Protein AF-A0AAG1F8X7-F1 (afdb_monomer_lite)

Structure (mmCIF, N/CA/C/O backbone):
data_AF-A0AAG1F8X7-F1
#
_entry.id   AF-A0AAG1F8X7-F1
#
loop_
_atom_site.group_PDB
_atom_site.id
_atom_site.type_symbol
_atom_site.label_atom_id
_atom_site.label_alt_id
_atom_site.label_comp_id
_atom_site.label_asym_id
_atom_site.label_entity_id
_atom_site.label_seq_id
_atom_site.pdbx_PDB_ins_code
_atom_site.Cartn_x
_atom_site.Cartn_y
_atom_site.Cartn_z
_atom_site.occupancy
_atom_site.B_iso_or_equiv
_atom_site.auth_seq_id
_atom_site.auth_comp_id
_atom_site.auth_asym_id
_atom_site.auth_atom_id
_atom_site.pdbx_PDB_model_num
ATOM 1 N N . MET A 1 1 ? 0.728 -11.948 14.985 1.00 89.19 1 MET A N 1
ATOM 2 C CA . MET A 1 1 ? 0.454 -11.426 13.627 1.00 89.19 1 MET A CA 1
ATOM 3 C C . MET A 1 1 ? 0.170 -9.924 13.628 1.00 89.19 1 MET A C 1
ATOM 5 O O . MET A 1 1 ? 0.960 -9.208 13.042 1.00 89.19 1 MET A O 1
ATOM 9 N N . PHE A 1 2 ? -0.853 -9.421 14.340 1.00 93.50 2 PHE A N 1
ATOM 10 C CA . PHE A 1 2 ? -1.088 -7.966 14.462 1.00 93.50 2 PHE A CA 1
ATOM 11 C C . PHE A 1 2 ? 0.123 -7.192 15.006 1.00 93.50 2 PHE A C 1
ATOM 13 O O . PHE A 1 2 ? 0.548 -6.217 14.398 1.00 93.50 2 PHE A O 1
ATOM 20 N N . LYS A 1 3 ? 0.711 -7.665 16.116 1.00 95.75 3 LYS A N 1
ATOM 21 C CA . LYS A 1 3 ? 1.932 -7.086 16.702 1.00 95.75 3 LYS A CA 1
ATOM 22 C C . LYS A 1 3 ? 3.061 -6.978 15.666 1.00 95.75 3 LYS A C 1
ATOM 24 O O . LYS A 1 3 ? 3.574 -5.893 15.450 1.00 95.75 3 LYS A O 1
ATOM 29 N N . HIS A 1 4 ? 3.336 -8.075 14.960 1.00 94.25 4 HIS A N 1
ATOM 30 C CA . HIS A 1 4 ? 4.349 -8.125 13.907 1.00 94.25 4 HIS A CA 1
ATOM 31 C C . HIS A 1 4 ? 4.062 -7.128 12.773 1.00 94.25 4 HIS A C 1
ATOM 33 O O . HIS A 1 4 ? 4.943 -6.361 12.416 1.00 94.25 4 HIS A O 1
ATOM 39 N N . PHE A 1 5 ? 2.821 -7.052 12.277 1.00 96.62 5 PHE A N 1
ATOM 40 C CA . PHE A 1 5 ? 2.434 -6.044 11.282 1.00 96.62 5 PHE A CA 1
ATOM 41 C C . PHE A 1 5 ? 2.671 -4.613 11.781 1.00 96.62 5 PHE A C 1
ATOM 43 O O . PHE A 1 5 ? 3.231 -3.800 11.059 1.00 96.62 5 PHE A O 1
ATOM 50 N N . LYS A 1 6 ? 2.267 -4.306 13.022 1.00 96.50 6 LYS A N 1
ATOM 51 C CA . LYS A 1 6 ? 2.444 -2.978 13.627 1.00 96.50 6 LYS A CA 1
ATOM 52 C C . LYS A 1 6 ? 3.923 -2.603 13.767 1.00 96.50 6 LYS A C 1
ATOM 54 O O . LYS A 1 6 ? 4.262 -1.445 13.545 1.00 96.50 6 LYS A O 1
ATOM 59 N N . GLU A 1 7 ? 4.758 -3.560 14.163 1.00 97.44 7 GLU A N 1
ATOM 60 C CA . GLU A 1 7 ? 6.195 -3.370 14.386 1.00 97.44 7 GLU A CA 1
ATOM 61 C C . GLU A 1 7 ? 6.990 -3.278 13.080 1.00 97.44 7 GLU A C 1
ATOM 63 O O . GLU A 1 7 ? 7.977 -2.561 13.061 1.00 97.44 7 GLU A O 1
ATOM 68 N N . ASN A 1 8 ? 6.535 -3.922 11.996 1.00 97.69 8 ASN A N 1
ATOM 69 C CA . ASN A 1 8 ? 7.281 -4.019 10.732 1.00 97.69 8 ASN A CA 1
ATOM 70 C C . ASN A 1 8 ? 6.754 -3.082 9.627 1.00 97.69 8 ASN A C 1
ATOM 72 O O . ASN A 1 8 ? 6.958 -3.320 8.438 1.00 97.69 8 ASN A O 1
ATOM 76 N N . LYS A 1 9 ? 5.990 -2.036 9.972 1.00 98.00 9 LYS A N 1
ATOM 77 C CA . LYS A 1 9 ? 5.415 -1.136 8.952 1.00 98.00 9 LYS A CA 1
ATOM 78 C C . LYS A 1 9 ? 6.476 -0.379 8.163 1.00 98.00 9 LYS A C 1
ATOM 80 O O . LYS A 1 9 ? 6.211 -0.044 7.016 1.00 98.00 9 LYS A O 1
ATOM 85 N N . VAL A 1 10 ? 7.615 -0.060 8.777 1.00 98.25 10 VAL A N 1
ATOM 86 C CA . VAL A 1 10 ? 8.701 0.669 8.106 1.00 98.25 10 VAL A CA 1
ATOM 87 C C . VAL A 1 10 ? 9.325 -0.221 7.037 1.00 98.25 10 VAL A C 1
ATOM 89 O O . VAL A 1 10 ? 9.473 0.209 5.901 1.00 98.25 10 VAL A O 1
ATOM 92 N N . GLU A 1 11 ? 9.584 -1.477 7.377 1.00 98.38 11 GLU A N 1
ATOM 93 C CA . GLU A 1 11 ? 10.149 -2.508 6.515 1.00 98.38 11 GLU A CA 1
ATOM 94 C C . GLU A 1 11 ? 9.199 -2.803 5.347 1.00 98.38 11 GLU A C 1
ATOM 96 O O . GLU A 1 11 ? 9.590 -2.704 4.184 1.00 98.38 11 GLU A O 1
ATOM 101 N N . ILE A 1 12 ? 7.911 -3.028 5.643 1.00 98.44 12 ILE A N 1
ATOM 102 C CA . ILE A 1 12 ? 6.872 -3.212 4.616 1.00 98.44 12 ILE A CA 1
ATOM 103 C C . ILE A 1 12 ? 6.793 -1.981 3.703 1.00 98.44 12 ILE A C 1
ATOM 105 O O . ILE A 1 12 ? 6.689 -2.118 2.485 1.00 98.44 12 ILE A O 1
ATOM 109 N N . ALA A 1 13 ? 6.834 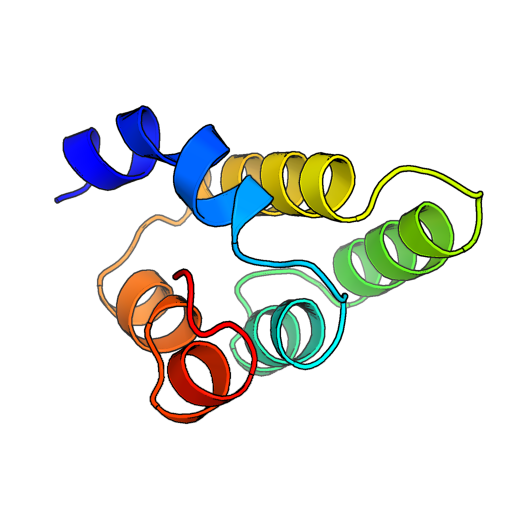-0.772 4.269 1.00 98.44 13 ALA A N 1
ATOM 110 C CA . ALA A 1 13 ? 6.760 0.455 3.489 1.00 98.44 13 ALA A CA 1
ATOM 111 C C . ALA A 1 13 ? 7.986 0.659 2.593 1.00 98.44 13 ALA A C 1
ATOM 113 O O . ALA A 1 13 ? 7.825 1.058 1.443 1.00 98.44 13 ALA A O 1
ATOM 114 N N . SER A 1 14 ? 9.185 0.338 3.086 1.00 98.12 14 SER A N 1
ATOM 115 C CA . SER A 1 14 ? 10.423 0.435 2.308 1.00 98.12 14 SER A CA 1
ATOM 116 C C . SER A 1 14 ? 10.478 -0.540 1.132 1.00 98.12 14 SER A C 1
ATOM 118 O O . SER A 1 14 ? 11.075 -0.216 0.110 1.00 98.12 14 SER A O 1
ATOM 120 N N . ALA A 1 15 ? 9.815 -1.696 1.234 1.00 98.50 15 ALA A N 1
ATOM 121 C CA . ALA A 1 15 ? 9.759 -2.673 0.150 1.00 98.50 15 ALA A CA 1
ATOM 122 C C . ALA A 1 15 ? 8.822 -2.248 -1.002 1.00 98.50 15 ALA A C 1
ATOM 124 O O . ALA A 1 15 ? 8.996 -2.656 -2.153 1.00 98.50 15 ALA A O 1
ATOM 125 N N . ILE A 1 16 ? 7.818 -1.411 -0.723 1.00 98.25 16 ILE A N 1
ATOM 126 C CA . ILE A 1 16 ? 6.812 -0.982 -1.703 1.00 98.25 16 ILE A CA 1
ATOM 127 C C . ILE A 1 16 ? 7.274 0.318 -2.370 1.00 98.25 16 ILE A C 1
ATOM 129 O O . ILE A 1 16 ? 6.921 1.427 -1.979 1.00 98.25 16 ILE A O 1
ATOM 133 N N . THR A 1 17 ? 8.049 0.168 -3.440 1.00 95.81 17 THR A N 1
ATOM 134 C CA . THR A 1 17 ? 8.742 1.278 -4.123 1.00 95.81 17 THR A CA 1
ATOM 135 C C . THR A 1 17 ? 7.909 2.018 -5.175 1.00 95.81 17 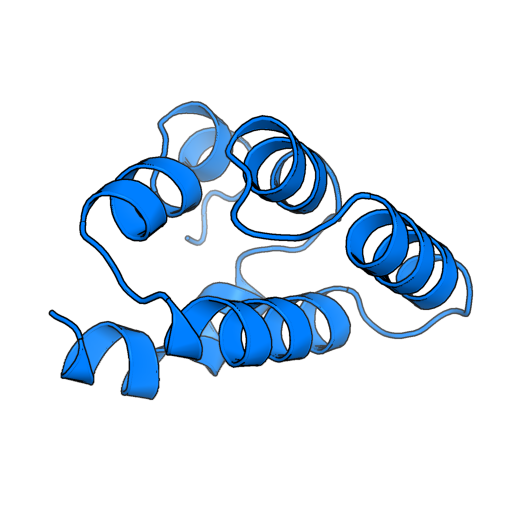THR A C 1
ATOM 137 O O . THR A 1 17 ? 8.354 3.013 -5.741 1.00 95.81 17 THR A O 1
ATOM 140 N N . LYS A 1 18 ? 6.691 1.549 -5.474 1.00 96.75 18 LYS A N 1
ATOM 141 C CA . LYS A 1 18 ? 5.796 2.154 -6.478 1.00 96.75 18 LYS A CA 1
ATOM 142 C C . LYS A 1 18 ? 4.321 2.021 -6.083 1.00 96.75 18 LYS A C 1
ATOM 144 O O . LYS A 1 18 ? 3.944 0.979 -5.540 1.00 96.75 18 LYS A O 1
ATOM 149 N N . PRO A 1 19 ? 3.458 3.008 -6.408 1.00 96.94 19 PRO A N 1
ATOM 150 C CA . PRO A 1 19 ? 2.050 2.990 -5.998 1.00 96.94 19 PRO A CA 1
ATOM 151 C C . PRO A 1 19 ? 1.235 1.825 -6.573 1.00 96.94 19 PRO A C 1
ATOM 153 O O . PRO A 1 19 ? 0.391 1.263 -5.877 1.00 96.94 19 PRO A O 1
ATOM 156 N N . PHE A 1 20 ? 1.481 1.451 -7.833 1.00 97.81 20 PHE A N 1
ATOM 157 C CA . PHE A 1 20 ? 0.864 0.281 -8.461 1.00 97.81 20 PHE A CA 1
ATOM 158 C C . PHE A 1 20 ? 1.754 -0.958 -8.281 1.00 97.81 20 PHE A C 1
ATOM 160 O O . PHE A 1 20 ? 2.945 -0.884 -8.602 1.00 97.81 20 PHE A O 1
ATOM 167 N N . PRO A 1 21 ? 1.204 -2.119 -7.873 1.00 98.06 21 PRO A N 1
ATOM 168 C CA . PRO A 1 21 ? -0.225 -2.432 -7.673 1.00 98.06 21 PRO A CA 1
ATOM 169 C C . PRO A 1 21 ? -0.818 -2.133 -6.281 1.00 98.06 21 PRO A C 1
ATOM 171 O O . PRO A 1 21 ? -2.011 -2.367 -6.078 1.00 98.06 21 PRO A O 1
ATOM 174 N N . PHE A 1 22 ? -0.024 -1.653 -5.323 1.00 98.56 22 PHE A N 1
ATOM 175 C CA . PHE A 1 22 ? -0.407 -1.564 -3.911 1.00 98.56 22 PHE A CA 1
ATOM 176 C C . PHE A 1 22 ? -1.695 -0.768 -3.633 1.00 98.56 22 PHE A C 1
ATOM 178 O O . PHE A 1 22 ? -2.640 -1.320 -3.065 1.00 98.56 22 PHE A O 1
ATOM 185 N N . LEU A 1 23 ? -1.769 0.503 -4.050 1.00 98.31 23 LEU A N 1
ATOM 186 C CA . LEU A 1 23 ? -2.920 1.366 -3.743 1.00 98.31 23 LEU A CA 1
ATOM 187 C C . LEU A 1 23 ? -4.219 0.841 -4.370 1.00 98.31 23 LEU A C 1
ATOM 189 O O . LEU A 1 23 ? -5.258 0.816 -3.712 1.00 98.31 23 LEU A O 1
ATOM 193 N N . MET A 1 24 ? -4.147 0.377 -5.619 1.00 98.19 24 MET A N 1
ATOM 194 C CA . MET A 1 24 ? -5.293 -0.166 -6.351 1.00 98.19 24 MET A CA 1
ATOM 195 C C . MET A 1 24 ? -5.815 -1.432 -5.676 1.00 98.19 24 MET A C 1
ATOM 197 O O . MET A 1 24 ? -7.014 -1.563 -5.468 1.00 98.19 24 MET A O 1
ATOM 201 N N . SER A 1 25 ? -4.919 -2.319 -5.241 1.00 98.50 25 SER A N 1
ATOM 202 C CA . SER A 1 25 ? -5.316 -3.558 -4.566 1.00 98.50 25 SER A CA 1
ATOM 203 C C . SER A 1 25 ? -5.998 -3.304 -3.220 1.00 98.50 25 SER A C 1
ATOM 205 O O . SER A 1 25 ? -6.877 -4.069 -2.830 1.00 98.50 25 SER A O 1
ATOM 207 N N . LEU A 1 26 ? -5.622 -2.238 -2.503 1.00 98.38 26 LEU A N 1
ATOM 208 C CA . LEU A 1 26 ? -6.296 -1.843 -1.263 1.00 98.38 26 LEU A CA 1
ATOM 209 C C . LEU A 1 26 ? -7.656 -1.188 -1.520 1.00 98.38 26 LEU A C 1
ATOM 211 O O . LEU A 1 26 ? -8.596 -1.457 -0.773 1.00 98.38 26 LEU A O 1
ATOM 215 N N . ARG A 1 27 ? -7.769 -0.357 -2.562 1.00 98.19 27 ARG A N 1
ATOM 216 C CA . ARG A 1 27 ? -9.038 0.251 -2.984 1.00 98.19 27 ARG A CA 1
ATOM 217 C C . ARG A 1 27 ? -10.034 -0.815 -3.442 1.00 98.19 27 ARG A C 1
ATOM 219 O O . ARG A 1 27 ? -11.138 -0.870 -2.924 1.00 98.19 27 ARG A O 1
ATOM 226 N N . ASP A 1 28 ? -9.624 -1.698 -4.350 1.00 98.00 28 ASP A N 1
ATOM 227 C CA . ASP A 1 28 ? -10.485 -2.727 -4.962 1.00 98.00 28 ASP A CA 1
ATOM 228 C C . ASP A 1 28 ? -10.979 -3.782 -3.953 1.00 98.00 28 ASP A C 1
ATOM 230 O O . ASP A 1 28 ? -11.825 -4.617 -4.266 1.00 98.00 28 ASP A O 1
ATOM 234 N N . ARG A 1 29 ? -10.410 -3.784 -2.743 1.00 96.88 29 ARG A N 1
ATOM 235 C CA . ARG A 1 29 ? -10.752 -4.676 -1.628 1.00 96.88 29 ARG A CA 1
ATOM 236 C C . ARG A 1 29 ? -11.342 -3.914 -0.435 1.00 96.88 29 ARG A C 1
ATOM 238 O O . ARG A 1 29 ? -11.366 -4.460 0.665 1.00 96.88 29 ARG A O 1
ATOM 245 N N . ASP A 1 30 ? -11.755 -2.662 -0.634 1.00 96.62 30 ASP A N 1
ATOM 246 C CA . ASP A 1 30 ? -12.409 -1.792 0.355 1.00 96.62 30 ASP A CA 1
ATOM 247 C C . ASP A 1 30 ? -11.596 -1.518 1.641 1.00 96.62 30 ASP A C 1
ATOM 249 O O . ASP A 1 30 ? -12.132 -1.108 2.682 1.00 96.62 30 ASP A O 1
ATOM 253 N N . PHE A 1 31 ? -10.268 -1.692 1.597 1.00 98.12 31 PHE A N 1
ATOM 254 C CA . PHE A 1 31 ? -9.396 -1.323 2.718 1.00 98.12 31 PHE A CA 1
ATOM 255 C C . PHE A 1 31 ? -9.237 0.193 2.838 1.00 98.12 31 PHE A C 1
ATOM 257 O O . PHE A 1 31 ? -9.184 0.714 3.957 1.00 98.12 31 PHE A O 1
ATOM 264 N N . ILE A 1 32 ? -9.236 0.897 1.705 1.00 97.69 32 ILE A N 1
ATOM 265 C CA . ILE A 1 32 ? -9.259 2.361 1.620 1.00 97.69 32 ILE A CA 1
ATOM 266 C C . ILE A 1 32 ? -10.449 2.810 0.766 1.00 97.69 32 ILE A C 1
ATOM 268 O O . ILE A 1 32 ? -10.823 2.127 -0.181 1.00 97.69 32 ILE A O 1
ATOM 272 N N . SER A 1 33 ? -11.053 3.950 1.109 1.00 97.75 33 SER A N 1
ATOM 273 C CA . SER A 1 33 ? -12.124 4.539 0.299 1.00 97.75 33 SER A CA 1
ATOM 274 C C . SER A 1 33 ? -11.578 5.130 -1.000 1.00 97.75 33 SER A C 1
ATOM 276 O O . SER A 1 33 ? -10.397 5.473 -1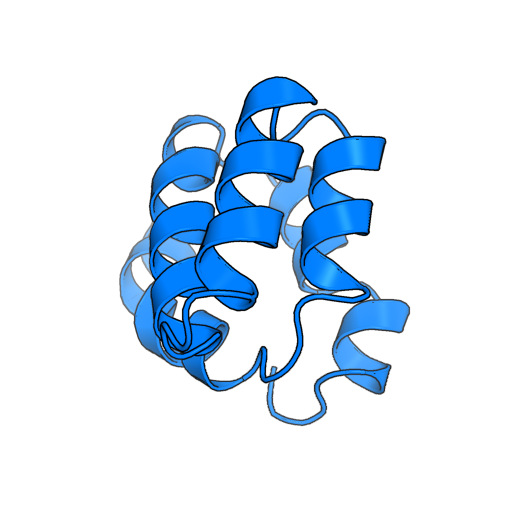.073 1.00 97.75 33 SER A O 1
ATOM 278 N N . GLU A 1 34 ? -12.453 5.340 -1.987 1.00 98.31 34 GLU A N 1
ATOM 279 C CA . GLU A 1 34 ? -12.095 6.030 -3.235 1.00 98.31 34 GLU A CA 1
ATOM 280 C C . GLU A 1 34 ? -11.473 7.406 -2.963 1.00 98.31 34 GLU A C 1
ATOM 282 O O . GLU A 1 34 ? -10.424 7.738 -3.506 1.00 98.31 34 GLU A O 1
ATOM 287 N N . GLN A 1 35 ? -12.049 8.175 -2.035 1.00 98.31 35 GLN A N 1
ATOM 288 C CA . GLN A 1 35 ? -11.487 9.463 -1.629 1.00 98.31 35 GLN A CA 1
ATOM 289 C C . GLN A 1 35 ? -10.047 9.322 -1.109 1.00 98.31 35 GLN A C 1
ATOM 291 O O . GLN A 1 35 ? -9.159 10.048 -1.550 1.00 98.31 35 GLN A O 1
ATOM 296 N N . LYS A 1 36 ? -9.792 8.374 -0.195 1.00 97.88 36 LYS A N 1
ATOM 297 C CA . LYS A 1 36 ? -8.442 8.153 0.346 1.00 97.88 36 LYS A CA 1
ATOM 298 C C . LYS A 1 36 ? -7.472 7.688 -0.730 1.00 97.88 36 LYS A C 1
ATOM 300 O O . LYS A 1 36 ? -6.330 8.130 -0.748 1.00 97.88 36 LYS A O 1
ATOM 305 N N . PHE A 1 37 ? -7.921 6.825 -1.632 1.00 98.31 37 PHE A N 1
ATOM 306 C CA . PHE A 1 37 ? -7.137 6.398 -2.782 1.00 98.31 37 PHE A CA 1
ATOM 307 C C . PHE A 1 37 ? -6.693 7.590 -3.644 1.00 98.31 37 PHE A C 1
ATOM 309 O O . PHE A 1 37 ? -5.504 7.702 -3.941 1.00 98.31 37 PHE A O 1
ATOM 316 N N . GLN A 1 38 ? -7.602 8.510 -3.982 1.00 98.06 38 GLN A N 1
ATOM 317 C CA . GLN A 1 38 ? -7.261 9.716 -4.745 1.00 98.06 38 GLN A CA 1
ATOM 318 C C . GLN A 1 38 ? -6.286 10.623 -3.981 1.00 98.06 38 GLN A C 1
ATOM 320 O O . GLN A 1 38 ? -5.278 11.037 -4.547 1.00 98.06 38 GLN A O 1
ATOM 325 N N . GLU A 1 39 ? -6.512 10.849 -2.682 1.00 98.00 39 GLU A N 1
ATOM 326 C CA . GLU A 1 39 ? -5.588 11.614 -1.829 1.00 98.00 39 GLU A CA 1
ATOM 327 C C . GLU A 1 39 ? -4.167 11.015 -1.840 1.00 98.00 39 GLU A C 1
ATOM 329 O O . GLU A 1 39 ? -3.185 11.739 -2.021 1.00 98.00 39 GLU A O 1
ATOM 334 N N . TYR A 1 40 ? -4.033 9.692 -1.698 1.00 97.94 40 TYR A N 1
ATOM 335 C CA . TYR A 1 40 ? -2.727 9.026 -1.720 1.00 97.94 40 TYR A CA 1
ATOM 336 C C . TYR A 1 40 ? -2.064 9.069 -3.100 1.00 97.94 40 TYR A C 1
ATOM 338 O O . TYR A 1 40 ? -0.853 9.265 -3.183 1.00 97.94 40 TYR A O 1
ATOM 346 N N . GLN A 1 41 ? -2.832 8.936 -4.185 1.00 96.56 41 GLN A N 1
ATOM 347 C CA . GLN A 1 41 ? -2.292 9.081 -5.539 1.00 96.56 41 GLN A CA 1
ATOM 348 C C . GLN A 1 41 ? -1.765 10.493 -5.801 1.00 96.56 41 GLN A C 1
ATOM 350 O O . GLN A 1 41 ? -0.662 10.633 -6.325 1.00 96.56 41 GLN A O 1
ATOM 355 N N . GLU A 1 42 ? -2.513 11.528 -5.418 1.00 97.06 42 GLU A N 1
ATOM 356 C CA . GLU A 1 42 ? -2.055 12.916 -5.536 1.00 97.06 42 GLU A CA 1
ATOM 357 C C . GLU A 1 42 ? -0.822 13.175 -4.662 1.00 97.06 42 GLU A C 1
ATOM 359 O O . GLU A 1 42 ? 0.133 13.812 -5.103 1.00 97.06 42 GLU A O 1
ATOM 364 N N . THR A 1 43 ? -0.770 12.599 -3.459 1.00 97.06 43 THR A N 1
ATOM 365 C CA . THR A 1 43 ? 0.411 12.703 -2.584 1.00 97.06 43 THR A CA 1
ATOM 366 C C . THR A 1 43 ? 1.659 12.110 -3.245 1.00 97.06 43 THR A C 1
ATOM 368 O O . THR A 1 43 ? 2.707 12.754 -3.250 1.00 97.06 43 THR A O 1
ATOM 371 N N . CYS A 1 44 ? 1.547 10.938 -3.881 1.00 94.06 44 CYS A N 1
ATOM 372 C CA . CYS A 1 44 ? 2.647 10.340 -4.644 1.00 94.06 44 CYS A CA 1
ATOM 373 C C . CYS A 1 44 ? 3.099 11.202 -5.839 1.00 94.06 44 CYS A C 1
ATOM 375 O O . CYS A 1 44 ? 4.259 11.120 -6.236 1.00 94.06 44 CYS A O 1
ATOM 377 N N . LYS A 1 45 ? 2.216 12.022 -6.431 1.00 93.38 45 LYS A N 1
ATOM 378 C CA . LYS A 1 45 ? 2.575 12.940 -7.531 1.00 93.38 45 LYS A CA 1
ATOM 379 C C . LYS A 1 45 ? 3.322 14.181 -7.039 1.00 93.38 45 LYS A C 1
ATOM 381 O O . LYS A 1 45 ? 4.184 14.689 -7.748 1.00 93.38 45 LYS A O 1
ATOM 386 N N . ASN A 1 46 ? 3.043 14.634 -5.818 1.00 91.69 46 ASN A N 1
ATOM 387 C CA . ASN A 1 46 ? 3.632 15.832 -5.209 1.00 91.69 46 ASN A CA 1
ATOM 388 C C . ASN A 1 46 ? 5.065 15.624 -4.672 1.00 91.69 46 ASN A C 1
ATOM 390 O O . ASN A 1 46 ? 5.462 16.266 -3.703 1.00 91.69 46 ASN A O 1
ATOM 394 N N . LEU A 1 47 ? 5.846 14.726 -5.286 1.00 86.56 47 LEU A N 1
ATOM 395 C CA . LEU A 1 47 ? 7.236 14.402 -4.922 1.00 86.56 47 LEU A CA 1
ATOM 396 C C . LEU A 1 47 ? 7.433 13.893 -3.482 1.00 86.56 47 LEU A C 1
ATOM 398 O O . LEU A 1 47 ? 8.561 13.850 -2.987 1.00 86.56 47 LEU A O 1
ATOM 402 N N . VAL A 1 48 ? 6.360 13.473 -2.805 1.00 92.62 48 VAL A N 1
ATOM 403 C CA . VAL A 1 48 ? 6.481 12.766 -1.529 1.00 92.62 48 VAL A CA 1
ATOM 404 C C . VAL A 1 48 ? 7.022 11.360 -1.811 1.00 92.62 48 VAL A C 1
ATOM 406 O O . VAL A 1 48 ? 6.469 10.675 -2.675 1.00 92.62 48 VAL A O 1
ATOM 409 N N . PRO A 1 49 ? 8.069 10.901 -1.096 1.00 96.12 49 PRO A N 1
ATOM 410 C CA . PRO A 1 49 ? 8.598 9.555 -1.284 1.00 96.12 49 PRO A CA 1
ATOM 411 C C . PRO A 1 49 ? 7.508 8.495 -1.109 1.00 96.12 49 PRO A C 1
ATOM 413 O O . PRO A 1 49 ? 6.733 8.546 -0.147 1.00 96.12 49 PRO A O 1
ATOM 416 N N . VAL A 1 50 ? 7.437 7.542 -2.040 1.00 96.81 50 VAL A N 1
ATOM 417 C CA . VAL A 1 50 ? 6.357 6.544 -2.104 1.00 96.81 50 VAL A CA 1
ATOM 418 C C . VAL A 1 50 ? 6.287 5.738 -0.813 1.00 96.81 50 VAL A C 1
ATOM 420 O O . VAL A 1 50 ? 5.201 5.533 -0.283 1.00 96.81 50 VAL A O 1
ATOM 423 N N . GLU A 1 51 ? 7.429 5.357 -0.254 1.00 97.12 51 GLU A N 1
ATOM 424 C CA . GLU A 1 51 ? 7.535 4.626 1.003 1.00 97.12 51 GLU A CA 1
ATOM 425 C C . GLU A 1 51 ? 6.917 5.397 2.181 1.00 97.12 51 GLU A C 1
ATOM 427 O O . GLU A 1 51 ? 6.276 4.799 3.045 1.00 97.12 51 GLU A O 1
ATOM 432 N N . ARG A 1 52 ? 7.003 6.737 2.199 1.00 97.56 52 ARG A N 1
ATOM 433 C CA . ARG A 1 52 ? 6.316 7.541 3.225 1.00 97.56 52 ARG A CA 1
ATOM 434 C C . ARG A 1 52 ? 4.805 7.475 3.053 1.00 97.56 52 ARG A C 1
ATOM 436 O O . ARG A 1 52 ? 4.094 7.250 4.029 1.00 97.56 52 ARG A O 1
ATOM 443 N N . VAL A 1 53 ? 4.321 7.593 1.815 1.00 98.12 53 VAL A N 1
ATOM 444 C CA . VAL A 1 53 ? 2.888 7.457 1.515 1.00 98.12 53 VAL A CA 1
ATOM 445 C C . VAL A 1 53 ? 2.393 6.058 1.883 1.00 98.12 53 VAL A C 1
ATOM 447 O O . VAL A 1 53 ? 1.340 5.913 2.502 1.00 98.12 53 VAL A O 1
ATOM 450 N N . VAL A 1 54 ? 3.166 5.017 1.574 1.00 98.44 54 VAL A N 1
ATOM 451 C CA . VAL A 1 54 ? 2.843 3.635 1.941 1.00 98.44 54 VAL A CA 1
ATOM 452 C C . VAL A 1 54 ? 2.785 3.475 3.457 1.00 98.44 54 VAL A C 1
ATOM 454 O O . VAL A 1 54 ? 1.839 2.869 3.956 1.00 98.44 54 VAL A O 1
ATOM 457 N N . TYR A 1 55 ? 3.730 4.036 4.212 1.00 98.44 55 TYR A N 1
ATOM 458 C CA . TYR A 1 55 ? 3.692 3.983 5.674 1.00 98.44 55 TYR A CA 1
ATOM 459 C C . TYR A 1 55 ? 2.413 4.622 6.246 1.00 98.44 55 TYR A C 1
ATOM 461 O O . TYR A 1 55 ? 1.793 4.076 7.172 1.00 98.44 55 TYR A O 1
ATOM 469 N N . ASP A 1 56 ? 1.968 5.739 5.669 1.00 97.88 56 ASP A N 1
ATOM 470 C CA . ASP A 1 56 ? 0.720 6.404 6.053 1.00 97.88 56 ASP A CA 1
ATOM 471 C C . ASP A 1 56 ? -0.512 5.562 5.698 1.00 97.88 56 ASP A C 1
ATOM 473 O O . ASP A 1 56 ? -1.437 5.433 6.510 1.00 97.88 56 ASP A O 1
ATOM 477 N N . VAL A 1 57 ? -0.507 4.916 4.528 1.00 98.38 57 VAL A N 1
ATOM 478 C CA . VAL A 1 57 ? -1.541 3.954 4.119 1.00 98.38 57 VAL A CA 1
ATOM 479 C C . VAL A 1 57 ? -1.591 2.779 5.094 1.00 98.38 57 VAL A C 1
ATOM 481 O O . VAL A 1 57 ? -2.663 2.471 5.615 1.00 98.38 57 VAL A O 1
ATOM 484 N N . LEU A 1 58 ? -0.448 2.159 5.412 1.00 98.44 58 LEU A N 1
ATOM 485 C CA . LEU A 1 58 ? -0.341 1.055 6.373 1.00 98.44 58 LEU A CA 1
ATOM 486 C C . LEU A 1 58 ? -0.869 1.466 7.749 1.00 98.44 58 LEU A C 1
ATOM 488 O O . LEU A 1 58 ? -1.593 0.708 8.395 1.00 98.44 58 LEU A O 1
ATOM 492 N N . SER A 1 59 ? -0.559 2.686 8.186 1.00 98.00 59 SER A N 1
ATOM 493 C CA . SER A 1 59 ? -1.057 3.253 9.441 1.00 98.00 59 SER A CA 1
ATOM 494 C C . SER A 1 59 ? -2.573 3.472 9.430 1.00 98.00 59 SER A C 1
ATOM 496 O O . SER A 1 59 ? -3.227 3.266 10.456 1.00 98.00 59 SER A O 1
ATOM 498 N N . ASN A 1 60 ? -3.151 3.835 8.282 1.00 97.62 60 ASN A N 1
ATOM 499 C CA . ASN A 1 60 ? -4.596 3.943 8.105 1.00 97.62 60 ASN A CA 1
ATOM 500 C C . ASN A 1 60 ? -5.283 2.569 8.176 1.00 97.62 60 ASN A C 1
ATOM 502 O O . ASN A 1 60 ? -6.175 2.372 9.007 1.00 97.62 60 ASN A O 1
ATOM 506 N N . VAL A 1 61 ? -4.826 1.604 7.371 1.00 97.56 61 VAL A N 1
ATOM 507 C CA . VAL A 1 61 ? -5.445 0.270 7.279 1.00 97.56 61 VAL A CA 1
ATOM 508 C C . VAL A 1 61 ? -5.199 -0.594 8.519 1.00 97.56 61 VAL A C 1
ATOM 510 O O . VAL A 1 61 ? -5.993 -1.490 8.796 1.00 97.56 61 VAL A O 1
ATOM 513 N N . GLN A 1 62 ? -4.178 -0.294 9.335 1.00 96.44 62 GLN A N 1
ATOM 514 C 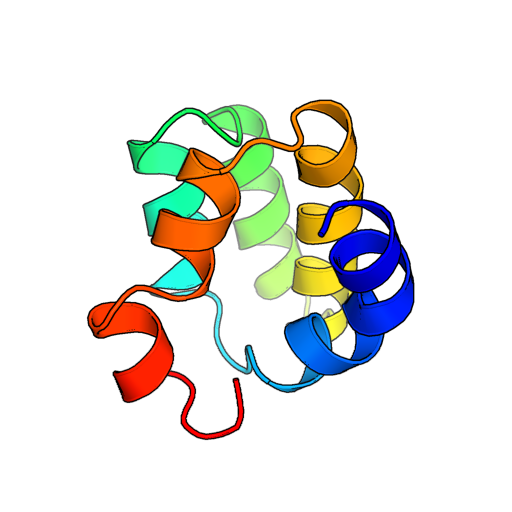CA . GLN A 1 62 ? -3.933 -0.958 10.625 1.00 96.44 62 GLN A CA 1
ATOM 515 C C . GLN A 1 62 ? -5.166 -0.932 11.544 1.00 96.44 62 GLN A C 1
ATOM 517 O O . GLN A 1 62 ? -5.381 -1.868 12.313 1.00 96.44 62 GLN A O 1
ATOM 522 N N . LYS A 1 63 ? -5.992 0.120 11.464 1.00 94.00 63 LYS A N 1
ATOM 523 C CA . LYS A 1 63 ? -7.238 0.248 12.243 1.00 94.00 63 LYS A CA 1
ATOM 524 C C . LYS A 1 63 ? -8.267 -0.831 11.892 1.00 94.00 63 LYS A C 1
ATOM 526 O O . LYS A 1 63 ? -9.098 -1.173 12.723 1.00 94.00 63 LYS A O 1
ATOM 531 N N . LYS A 1 64 ? -8.192 -1.368 10.672 1.00 92.19 64 LYS A N 1
ATOM 532 C CA . LYS A 1 64 ? -9.027 -2.450 10.140 1.00 92.19 64 LYS A CA 1
ATOM 533 C C . LYS A 1 64 ? -8.213 -3.735 9.945 1.00 92.19 64 LYS A C 1
ATOM 535 O O . LYS A 1 64 ? -8.475 -4.497 9.016 1.00 92.19 64 LYS A O 1
ATOM 540 N N . PHE A 1 65 ? -7.183 -3.955 10.767 1.00 96.06 65 PHE A N 1
ATOM 541 C CA . PHE A 1 65 ? -6.296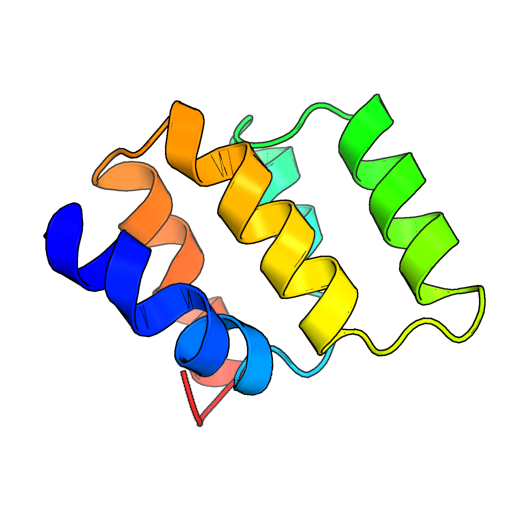 -5.101 10.598 1.00 96.06 65 PHE A CA 1
ATOM 542 C C . PHE A 1 65 ? -7.079 -6.418 10.542 1.00 96.06 65 PHE A C 1
ATOM 544 O O . PHE A 1 65 ? -7.876 -6.732 11.426 1.00 96.06 65 PHE A O 1
ATOM 551 N N . SER A 1 66 ? -6.794 -7.217 9.519 1.00 97.00 66 SER A N 1
ATOM 552 C CA . SER A 1 66 ? -7.413 -8.519 9.307 1.00 97.00 66 SER A CA 1
ATOM 553 C C . SER A 1 66 ? -6.446 -9.457 8.585 1.00 97.00 66 SER A C 1
ATOM 555 O O . SER A 1 66 ? -5.439 -9.034 8.014 1.00 97.00 66 SER A O 1
ATOM 557 N N . ARG A 1 67 ? -6.751 -10.759 8.581 1.00 96.69 67 ARG A N 1
ATOM 558 C CA . ARG A 1 67 ? -5.996 -11.720 7.759 1.00 96.69 67 ARG A CA 1
ATOM 559 C C . ARG A 1 67 ? -6.155 -11.437 6.267 1.00 96.69 67 ARG A C 1
ATOM 561 O O . ARG A 1 67 ? -5.234 -11.715 5.508 1.00 96.69 67 ARG A O 1
ATOM 568 N N . ASP A 1 68 ? -7.287 -10.877 5.852 1.00 97.06 68 ASP A N 1
ATOM 569 C CA . ASP A 1 68 ? -7.519 -10.546 4.448 1.00 97.06 68 ASP A CA 1
ATOM 570 C C . ASP A 1 68 ? -6.672 -9.355 3.999 1.00 97.06 68 ASP A C 1
ATOM 572 O O . ASP A 1 68 ? -6.144 -9.392 2.892 1.00 97.06 68 ASP A O 1
ATOM 576 N N . LEU A 1 69 ? -6.413 -8.381 4.883 1.00 97.88 69 LEU A N 1
ATOM 577 C CA . LEU A 1 69 ? -5.441 -7.317 4.613 1.00 97.88 69 LEU A CA 1
ATOM 578 C C . LEU A 1 69 ? -4.062 -7.911 4.305 1.00 97.88 69 LEU A C 1
ATOM 580 O O . LEU A 1 69 ? -3.428 -7.544 3.321 1.00 97.88 69 LEU A O 1
ATOM 584 N N . LEU A 1 70 ? -3.615 -8.873 5.116 1.00 97.69 70 LEU A N 1
ATOM 585 C CA . LEU A 1 70 ? -2.324 -9.530 4.906 1.00 97.69 70 LEU A CA 1
ATOM 586 C C . LEU A 1 70 ? -2.283 -10.325 3.602 1.00 97.69 70 LEU A C 1
ATOM 588 O O . LEU A 1 70 ? -1.282 -10.264 2.898 1.00 97.69 70 LEU A O 1
ATOM 592 N N . LYS A 1 71 ? -3.363 -11.028 3.241 1.00 97.62 71 LYS A N 1
ATOM 593 C CA . LYS A 1 71 ? -3.448 -11.730 1.948 1.00 97.62 71 LYS A CA 1
ATOM 594 C C . LYS A 1 71 ? -3.343 -10.774 0.759 1.00 97.62 71 LYS A C 1
ATOM 596 O O . LYS A 1 71 ? -2.817 -11.172 -0.276 1.00 97.62 71 LYS A O 1
ATOM 601 N N . VAL A 1 72 ? -3.856 -9.548 0.886 1.00 97.88 72 VAL A N 1
ATOM 602 C CA . VAL A 1 72 ? -3.720 -8.516 -0.151 1.00 97.88 72 VAL A CA 1
ATOM 603 C C . VAL A 1 72 ? -2.284 -8.004 -0.207 1.00 97.88 72 VAL A C 1
ATOM 605 O O . VAL A 1 72 ? -1.679 -8.035 -1.277 1.00 97.88 72 VAL A O 1
ATOM 608 N N . ILE A 1 73 ? -1.722 -7.594 0.936 1.00 97.94 73 ILE A N 1
ATOM 609 C CA . ILE A 1 73 ? -0.360 -7.043 1.020 1.00 97.94 73 ILE A CA 1
ATOM 610 C C . ILE A 1 73 ? 0.674 -8.053 0.516 1.00 97.94 73 ILE A C 1
ATOM 612 O O . ILE A 1 73 ? 1.467 -7.704 -0.346 1.00 97.94 73 ILE A O 1
ATOM 616 N N . PHE A 1 74 ? 0.610 -9.303 0.973 1.00 97.56 74 PHE A N 1
ATOM 617 C CA . PHE A 1 74 ? 1.541 -10.376 0.608 1.00 97.56 74 PHE A CA 1
ATOM 618 C C . PHE A 1 74 ? 0.998 -11.264 -0.524 1.00 97.56 74 PHE A C 1
ATOM 620 O O . PHE A 1 74 ? 1.247 -12.469 -0.581 1.00 97.56 74 PHE A O 1
ATOM 627 N N . SER A 1 75 ? 0.197 -10.688 -1.425 1.00 98.12 75 SER A N 1
ATOM 628 C CA . SER A 1 75 ? -0.308 -11.407 -2.595 1.00 98.12 75 SER A CA 1
ATOM 629 C C . SER A 1 75 ? 0.830 -11.769 -3.557 1.00 98.12 75 SER A C 1
ATOM 631 O O . SER A 1 75 ? 1.828 -11.058 -3.653 1.00 98.12 75 SER A O 1
ATOM 633 N N . LYS A 1 76 ? 0.660 -12.831 -4.359 1.00 98.31 76 LYS A N 1
ATOM 634 C CA . LYS A 1 76 ? 1.640 -13.208 -5.402 1.00 98.31 76 LYS A CA 1
ATOM 635 C C . LYS A 1 76 ? 1.969 -12.045 -6.347 1.00 98.31 76 LYS A C 1
ATOM 637 O O . LYS A 1 76 ? 3.101 -11.919 -6.800 1.00 98.31 76 LYS A O 1
ATOM 642 N N . THR A 1 77 ? 0.980 -11.200 -6.638 1.00 98.38 77 THR A N 1
ATOM 643 C CA . THR A 1 77 ? 1.152 -10.001 -7.463 1.00 98.38 77 THR A CA 1
ATOM 644 C C . THR A 1 77 ? 2.077 -8.992 -6.789 1.00 98.38 77 THR A C 1
ATOM 646 O O . THR A 1 77 ? 2.976 -8.473 -7.444 1.00 98.38 77 THR A O 1
ATOM 649 N N . HIS A 1 78 ? 1.887 -8.737 -5.492 1.00 98.44 78 HIS A N 1
ATOM 650 C CA . HIS A 1 78 ? 2.731 -7.818 -4.732 1.00 98.44 78 HIS A CA 1
ATOM 651 C C . HIS A 1 78 ? 4.146 -8.366 -4.550 1.00 98.44 78 HIS A C 1
ATOM 653 O O . HIS A 1 78 ? 5.080 -7.657 -4.884 1.00 98.44 78 HIS A O 1
ATOM 659 N N . LEU A 1 79 ? 4.315 -9.633 -4.160 1.00 98.38 79 LEU A N 1
ATOM 660 C CA . LEU A 1 79 ? 5.641 -10.259 -4.007 1.00 98.38 79 LEU A CA 1
ATOM 661 C C . LEU A 1 79 ? 6.441 -10.273 -5.322 1.00 98.38 79 LEU A C 1
ATOM 663 O O . LEU A 1 79 ? 7.660 -10.160 -5.329 1.00 98.38 79 LEU A O 1
ATOM 667 N N . LYS A 1 80 ? 5.758 -10.375 -6.471 1.00 98.25 80 LYS A N 1
ATOM 668 C CA . LYS A 1 80 ? 6.401 -10.235 -7.786 1.00 98.25 80 LYS A CA 1
ATOM 669 C C . LYS A 1 80 ? 6.753 -8.779 -8.113 1.00 98.25 80 LYS A C 1
ATOM 671 O O . LYS A 1 80 ? 7.746 -8.524 -8.787 1.00 98.25 80 LYS A O 1
ATOM 676 N N . ALA A 1 81 ? 5.905 -7.831 -7.718 1.00 98.19 81 ALA A N 1
ATOM 677 C CA . ALA A 1 81 ? 6.100 -6.409 -7.994 1.00 98.19 81 ALA A CA 1
ATOM 678 C C . ALA A 1 81 ? 7.121 -5.744 -7.056 1.00 98.19 81 ALA A C 1
ATOM 680 O O . ALA A 1 81 ? 7.729 -4.754 -7.468 1.00 98.19 81 ALA A O 1
ATOM 681 N N . TYR A 1 82 ? 7.276 -6.293 -5.850 1.00 98.19 82 TYR A N 1
ATOM 682 C CA . TYR A 1 82 ? 8.086 -5.818 -4.732 1.00 98.19 82 TYR A CA 1
ATOM 683 C C . TYR A 1 82 ? 8.896 -7.003 -4.168 1.00 98.19 82 TYR A C 1
ATOM 685 O O . TYR A 1 82 ? 8.464 -7.629 -3.206 1.00 98.19 82 TYR A O 1
ATOM 693 N N . PRO A 1 83 ? 10.032 -7.374 -4.784 1.00 97.38 83 PRO A N 1
ATOM 694 C CA . PRO A 1 83 ? 10.801 -8.552 -4.366 1.00 97.38 83 PRO A 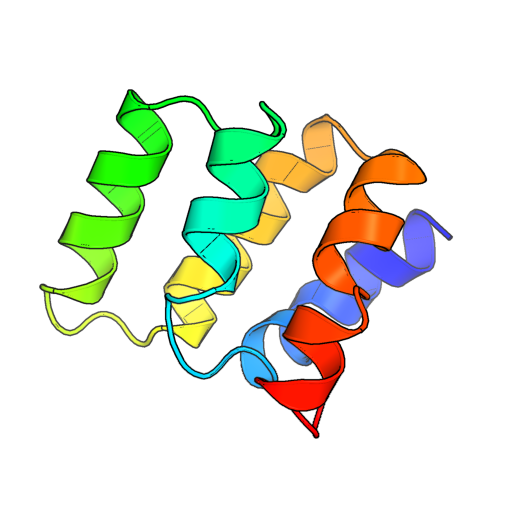CA 1
ATOM 695 C C . PRO A 1 83 ? 11.370 -8.487 -2.940 1.00 97.38 83 PRO A C 1
ATOM 697 O O . PRO A 1 83 ? 11.672 -9.532 -2.373 1.00 97.38 83 PRO A O 1
ATOM 700 N N . ASP A 1 84 ? 11.505 -7.282 -2.380 1.00 97.31 84 ASP A N 1
ATOM 701 C CA . ASP A 1 84 ? 12.008 -7.048 -1.019 1.00 97.31 84 ASP A CA 1
ATOM 702 C C . ASP A 1 84 ? 10.901 -7.106 0.060 1.00 97.31 84 ASP A C 1
ATOM 704 O O . ASP A 1 84 ? 11.182 -6.862 1.234 1.00 97.31 84 ASP A O 1
ATOM 708 N N . LEU A 1 85 ? 9.643 -7.380 -0.330 1.00 96.81 85 LEU A N 1
ATOM 709 C CA . LEU A 1 85 ? 8.477 -7.496 0.563 1.00 96.81 85 LEU A CA 1
ATOM 710 C C . LEU A 1 85 ? 8.285 -8.931 1.070 1.00 96.81 85 LEU A C 1
ATOM 712 O O . LEU A 1 85 ? 7.976 -9.078 2.275 1.00 96.81 85 LEU A O 1
#

Secondary structure (DSSP, 8-state):
-HHHHHHTHHHHHHH--SHHHHHHHHHTTTSS-HHHHHHHHHHHHTT--HHHHHHHHHHHHGGG--HHHHHHHT-HHHHHH-TT-

Foldseek 3Di:
DLVCLVVCLLQLLVLCQDPPPPLVLCPVVVLDDPVLSVVLVVCVVVPDGSSVSSSVSSVSSSVVDDVVVVCSSPPPVNCVVRVSD

Organism: Mus musculus (NCBI:txid10090)

pLDDT: mean 97.03, std 2.07, range [86.56, 98.56]

Sequence (85 aa):
MFKHFKENKVEIASAITKPFPFLMSLRDRDFISEQKFQEYQETCKNLVPVERVVYDVLSNVQKKFSRDLLKVIFSKTHLKAYPDL

InterPro domains:
  IPR004865 HSR domain [PF03172] (1-85)
  IPR004865 HSR domain [PS51414] (1-85)
  IPR043563 Nuclear body protein Sp110/Sp140/Sp140L-like [PTHR46386] (1-85)

Radius of gyration: 11.68 Å; chains: 1; bounding box: 24×29×25 Å